Protein AF-A0A087D3S3-F1 (afdb_monomer_lite)

Structure (mmCIF, N/CA/C/O backbone):
data_AF-A0A087D3S3-F1
#
_entry.id   AF-A0A087D3S3-F1
#
loop_
_atom_site.group_PDB
_atom_site.id
_atom_site.type_symbol
_atom_site.label_atom_id
_atom_site.label_alt_id
_atom_site.label_comp_id
_atom_site.label_asym_id
_atom_site.label_entity_id
_atom_site.label_seq_id
_atom_site.pdbx_PDB_ins_code
_atom_site.Cartn_x
_atom_site.Cartn_y
_atom_site.Cartn_z
_atom_site.occupancy
_atom_site.B_iso_or_equiv
_atom_site.auth_seq_id
_atom_site.auth_comp_id
_atom_site.auth_asym_id
_atom_site.auth_atom_id
_atom_site.pdbx_PDB_model_num
ATOM 1 N N . MET A 1 1 ? -23.240 6.081 20.174 1.00 52.47 1 MET A N 1
ATOM 2 C CA . MET A 1 1 ? -22.573 6.039 21.492 1.00 52.47 1 MET A CA 1
ATOM 3 C C . MET A 1 1 ? -21.696 4.799 21.535 1.00 52.47 1 MET A C 1
ATOM 5 O O . MET A 1 1 ? -22.223 3.697 21.646 1.00 52.47 1 MET A O 1
ATOM 9 N N . THR A 1 2 ? -20.389 4.953 21.341 1.00 64.12 2 THR A N 1
ATOM 10 C CA . THR A 1 2 ? -19.433 3.840 21.434 1.00 64.12 2 THR A CA 1
ATOM 11 C C . THR A 1 2 ? -19.012 3.726 22.894 1.00 64.12 2 THR A C 1
ATOM 13 O O . THR A 1 2 ? -18.471 4.682 23.440 1.00 64.12 2 THR A O 1
ATOM 16 N N . VAL A 1 3 ? -19.319 2.610 23.558 1.00 72.75 3 VAL A N 1
ATOM 17 C CA . VAL A 1 3 ? -18.855 2.383 24.937 1.00 72.75 3 VAL A CA 1
ATOM 18 C C . VAL A 1 3 ? -17.361 2.066 24.934 1.00 72.75 3 VAL A C 1
ATOM 20 O O . VAL A 1 3 ? -16.853 1.477 23.977 1.00 72.75 3 VAL A O 1
ATOM 23 N N . SER A 1 4 ? -16.672 2.449 26.005 1.00 79.56 4 SER A N 1
ATOM 24 C CA . SER A 1 4 ? -15.239 2.205 26.193 1.00 79.56 4 SER A CA 1
ATOM 25 C C . SER A 1 4 ? -14.893 0.710 26.069 1.00 79.56 4 SER A C 1
ATOM 27 O O . SER A 1 4 ? -15.641 -0.140 26.548 1.00 79.56 4 SER A O 1
ATOM 29 N N . THR A 1 5 ? -13.765 0.367 25.446 1.00 76.62 5 THR A N 1
ATOM 30 C CA . THR A 1 5 ? -13.273 -1.018 25.286 1.00 76.62 5 THR A CA 1
ATOM 31 C C . THR A 1 5 ? -13.212 -1.837 26.590 1.00 76.62 5 THR A C 1
ATOM 33 O O . THR A 1 5 ? -13.695 -2.971 26.566 1.00 76.62 5 THR A O 1
ATOM 36 N N . PRO A 1 6 ? -12.747 -1.315 27.747 1.00 83.56 6 PRO A N 1
ATOM 37 C CA . PRO A 1 6 ? -12.820 -2.034 29.025 1.00 83.56 6 PRO A CA 1
ATOM 38 C C . PRO A 1 6 ? -14.250 -2.388 29.448 1.00 83.56 6 PRO A C 1
ATOM 40 O O . PRO A 1 6 ? -14.477 -3.452 30.014 1.00 83.56 6 PRO A O 1
ATOM 43 N N . VAL A 1 7 ? -15.238 -1.545 29.131 1.00 86.50 7 VAL A N 1
ATOM 44 C CA . VAL A 1 7 ? -16.654 -1.818 29.431 1.00 86.50 7 VAL A CA 1
ATOM 45 C C . VAL A 1 7 ? -17.175 -2.983 28.583 1.00 86.50 7 VAL A C 1
ATOM 47 O O . VAL A 1 7 ? -17.899 -3.840 29.083 1.00 86.50 7 VAL A O 1
ATOM 50 N N . GLN A 1 8 ? -16.768 -3.054 27.313 1.00 86.81 8 GLN A N 1
ATOM 51 C CA . GLN A 1 8 ? -17.123 -4.159 26.414 1.00 86.81 8 GLN A CA 1
ATOM 52 C C . GLN A 1 8 ? -16.535 -5.487 26.905 1.00 86.81 8 GLN A C 1
ATOM 54 O O . GLN A 1 8 ? -17.226 -6.504 26.914 1.00 86.81 8 GLN A O 1
ATOM 59 N N . GLN A 1 9 ? -15.277 -5.471 27.354 1.00 85.94 9 GLN A N 1
ATOM 60 C CA . GLN A 1 9 ? -14.618 -6.644 27.933 1.00 85.94 9 GLN A CA 1
ATOM 61 C C . GLN A 1 9 ? -15.282 -7.080 29.244 1.00 85.94 9 GLN A C 1
ATOM 63 O O . GLN A 1 9 ? -15.530 -8.268 29.431 1.00 85.94 9 GLN A O 1
ATOM 68 N N . HIS A 1 10 ? -15.645 -6.131 30.112 1.00 88.44 10 HIS A N 1
ATOM 69 C CA . HIS A 1 10 ? -16.341 -6.414 31.369 1.00 88.44 10 HIS A CA 1
ATOM 70 C C . HIS A 1 10 ? -17.687 -7.121 31.124 1.00 88.44 10 HIS A C 1
ATOM 72 O O . HIS A 1 10 ? -17.982 -8.127 31.765 1.00 88.44 10 HIS A O 1
ATOM 78 N N . ILE A 1 11 ? -18.473 -6.655 30.143 1.00 89.56 11 ILE A N 1
ATOM 79 C CA . ILE A 1 11 ? -19.731 -7.305 29.735 1.00 89.56 11 ILE A CA 1
ATOM 80 C C . ILE A 1 11 ? -19.495 -8.769 29.337 1.00 89.56 11 ILE A C 1
ATOM 82 O O . ILE A 1 11 ? -20.245 -9.638 29.774 1.00 89.56 11 ILE A O 1
ATOM 86 N N . ARG A 1 12 ? -18.449 -9.049 28.549 1.00 86.31 12 ARG A N 1
ATOM 87 C CA . ARG A 1 12 ? -18.128 -10.414 28.094 1.00 86.31 12 ARG A CA 1
ATOM 88 C C . ARG A 1 12 ? -17.671 -11.326 29.227 1.00 86.31 12 ARG A C 1
ATOM 90 O O . ARG A 1 12 ? -18.044 -12.492 29.243 1.00 86.31 12 ARG A O 1
ATOM 97 N N . ILE A 1 13 ? -16.902 -10.805 30.184 1.00 89.25 13 ILE A N 1
ATOM 98 C CA . ILE A 1 13 ? -16.480 -11.573 31.363 1.00 89.25 13 ILE A CA 1
ATOM 99 C C . ILE A 1 13 ? -17.704 -12.001 32.183 1.00 89.25 13 ILE A C 1
ATOM 101 O O . ILE A 1 13 ? -17.816 -13.171 32.540 1.00 89.25 13 ILE A O 1
ATOM 105 N N . LEU A 1 14 ? -18.642 -11.084 32.441 1.00 90.25 14 LEU A N 1
ATOM 106 C CA . LEU A 1 14 ? -19.860 -11.394 33.196 1.00 90.25 14 LEU A CA 1
ATOM 107 C C . LEU A 1 14 ? -20.796 -12.351 32.440 1.00 90.25 14 LEU A C 1
ATOM 109 O O . LEU A 1 14 ? -21.429 -13.208 33.058 1.00 90.25 14 LEU A O 1
ATOM 113 N N . ASP A 1 15 ? -20.874 -12.233 31.113 1.00 88.25 15 ASP A N 1
ATOM 114 C CA . ASP A 1 15 ? -21.652 -13.149 30.272 1.00 88.25 15 ASP A CA 1
ATOM 115 C C . ASP A 1 15 ? -21.067 -14.571 30.292 1.00 88.25 15 ASP A C 1
ATOM 117 O O . ASP A 1 15 ? -21.792 -15.535 30.534 1.00 88.25 15 ASP A O 1
ATOM 121 N N . ALA A 1 16 ? -19.739 -14.701 30.182 1.00 86.88 16 ALA A N 1
ATOM 122 C CA . ALA A 1 16 ? -19.036 -15.981 30.305 1.00 86.88 16 ALA A CA 1
ATOM 123 C C . ALA A 1 16 ? -19.182 -16.621 31.701 1.00 86.88 16 ALA A C 1
ATOM 125 O O . ALA A 1 16 ? -19.137 -17.842 31.833 1.00 86.88 16 ALA A O 1
ATOM 126 N N . GLN A 1 17 ? -19.395 -15.811 32.743 1.00 90.38 17 GLN A N 1
ATOM 127 C CA . GLN A 1 17 ? -19.707 -16.270 34.103 1.00 90.38 17 GLN A CA 1
ATOM 128 C C . GLN A 1 17 ? -21.179 -16.699 34.282 1.00 90.38 17 GLN A C 1
ATOM 130 O O . GLN A 1 17 ? -21.570 -17.103 35.377 1.00 90.38 17 GLN A O 1
ATOM 135 N N . GLY A 1 18 ? -22.013 -16.610 33.239 1.00 88.44 18 GLY A N 1
ATOM 136 C CA . GLY A 1 18 ? -23.428 -16.989 33.286 1.00 88.44 18 GLY A CA 1
ATOM 137 C C . GLY A 1 18 ? -24.326 -15.964 33.986 1.00 88.44 18 GLY A C 1
ATOM 138 O O . GLY A 1 18 ? -25.459 -16.276 34.367 1.00 88.44 18 GLY A O 1
ATOM 139 N N . VAL A 1 19 ? -23.851 -14.730 34.181 1.00 91.12 19 VAL A N 1
ATOM 140 C CA . VAL A 1 19 ? -24.645 -13.666 34.800 1.00 91.12 19 VAL A CA 1
ATOM 141 C C . VAL A 1 19 ? -25.742 -13.221 33.833 1.00 91.12 19 VAL A C 1
ATOM 143 O O . VAL A 1 19 ? -25.498 -12.901 32.674 1.00 91.12 19 VAL A O 1
ATOM 146 N N . SER A 1 20 ? -26.988 -13.139 34.310 1.00 92.12 20 SER A N 1
ATOM 147 C CA . SER A 1 20 ? -28.092 -12.698 33.448 1.00 92.12 20 SER A CA 1
ATOM 148 C C . SER A 1 20 ? -27.853 -11.290 32.883 1.00 92.12 20 SER A C 1
ATOM 150 O O . SER A 1 20 ? -27.488 -10.365 33.614 1.00 92.12 20 SER A O 1
ATOM 152 N N . TRP A 1 21 ? -28.195 -11.069 31.613 1.00 89.75 21 TRP A N 1
ATOM 153 C CA . TRP A 1 21 ? -28.003 -9.769 30.951 1.00 89.75 21 TRP A CA 1
ATOM 154 C C . TRP A 1 21 ? -28.685 -8.585 31.653 1.00 89.75 21 TRP A C 1
ATOM 156 O O . TRP A 1 21 ? -28.255 -7.445 31.505 1.00 89.75 21 TRP A O 1
ATOM 166 N N . ARG A 1 22 ? -29.754 -8.823 32.434 1.00 91.31 22 ARG A N 1
ATOM 167 C CA . ARG A 1 22 ? -30.396 -7.767 33.247 1.00 91.31 22 ARG A CA 1
ATOM 168 C C . ARG A 1 22 ? -29.493 -7.291 34.383 1.00 91.31 22 ARG A C 1
ATOM 170 O O . ARG A 1 22 ? -29.522 -6.113 34.718 1.00 91.31 22 ARG A O 1
ATOM 177 N N . ARG A 1 23 ? -28.741 -8.210 34.987 1.00 91.19 23 ARG A N 1
ATOM 178 C CA . ARG A 1 23 ? -27.815 -7.916 36.078 1.00 91.19 23 ARG A CA 1
ATOM 179 C C . ARG A 1 23 ? -26.569 -7.215 35.544 1.00 91.19 23 ARG A C 1
ATOM 181 O O . ARG A 1 23 ? -26.244 -6.156 36.060 1.00 91.19 23 ARG A O 1
ATOM 188 N N . ILE A 1 24 ? -26.017 -7.697 34.427 1.00 90.25 24 ILE A N 1
ATOM 189 C CA . ILE A 1 24 ? -24.908 -7.039 33.712 1.00 90.25 24 ILE A CA 1
ATOM 190 C C . ILE A 1 24 ? -25.261 -5.587 33.360 1.00 90.25 24 ILE A C 1
ATOM 192 O O . ILE A 1 24 ? -24.485 -4.676 33.616 1.00 90.25 24 ILE A O 1
ATOM 196 N N . ALA A 1 25 ? -26.465 -5.347 32.830 1.00 91.44 25 ALA A N 1
ATOM 197 C CA . ALA A 1 25 ? -26.930 -4.002 32.486 1.00 91.44 25 ALA A CA 1
ATOM 198 C C . ALA A 1 25 ? -26.965 -3.045 33.695 1.00 91.44 25 ALA A C 1
ATOM 200 O O . ALA A 1 25 ? -26.595 -1.881 33.564 1.00 91.44 25 ALA A O 1
ATOM 201 N N . LYS A 1 26 ? -27.391 -3.532 34.869 1.00 91.25 26 LYS A N 1
ATOM 202 C CA . LYS A 1 26 ? -27.424 -2.738 36.109 1.00 91.25 26 LYS A CA 1
ATOM 203 C C . LYS A 1 26 ? -26.030 -2.470 36.668 1.00 91.25 26 LYS A C 1
ATOM 205 O O . LYS A 1 26 ? -25.781 -1.370 37.138 1.00 91.25 26 LYS A O 1
ATOM 210 N N . GLU A 1 27 ? -25.156 -3.467 36.617 1.00 88.94 27 GLU A N 1
ATOM 211 C CA . GLU A 1 27 ? -23.798 -3.406 37.164 1.00 88.94 27 GLU A CA 1
ATOM 212 C C . GLU A 1 27 ? -22.886 -2.505 36.329 1.00 88.94 27 GLU A C 1
ATOM 214 O O . GLU A 1 27 ? -22.176 -1.659 36.861 1.00 88.94 27 GLU A O 1
ATOM 219 N N . VAL A 1 28 ? -22.976 -2.629 35.005 1.00 88.25 28 VAL A N 1
ATOM 220 C CA . VAL A 1 28 ? -22.173 -1.858 34.050 1.00 88.25 28 VAL A CA 1
ATOM 221 C C . VAL A 1 28 ? -22.823 -0.503 33.711 1.00 88.25 28 VAL A C 1
ATOM 223 O O . VAL A 1 28 ? -22.181 0.374 33.137 1.00 88.25 28 VAL A O 1
ATOM 226 N N . GLY A 1 29 ? -24.100 -0.303 34.058 1.00 89.25 29 GLY A N 1
ATOM 227 C CA . GLY A 1 29 ? -24.832 0.942 33.798 1.00 89.25 29 GLY A CA 1
ATOM 228 C C . GLY A 1 29 ? -25.173 1.169 32.320 1.00 89.25 29 GLY A C 1
ATOM 229 O O . GLY A 1 29 ? -25.272 2.308 31.868 1.00 89.25 29 GLY A O 1
ATOM 230 N N . VAL A 1 30 ? -25.340 0.096 31.541 1.00 88.69 30 VAL A N 1
ATOM 231 C CA . VAL A 1 30 ? -25.633 0.152 30.097 1.00 88.69 30 VAL A CA 1
ATOM 232 C C . VAL A 1 30 ? -26.988 -0.465 29.770 1.00 88.69 30 VAL A C 1
ATOM 234 O O . VAL A 1 30 ? -27.527 -1.282 30.513 1.00 88.69 30 VAL A O 1
ATOM 237 N N . SER A 1 31 ? -27.553 -0.108 28.615 1.00 88.75 31 SER A N 1
ATOM 238 C CA . SER A 1 31 ? -28.820 -0.697 28.178 1.00 88.75 31 SER A CA 1
ATOM 239 C C . SER A 1 31 ? -28.683 -2.202 27.909 1.00 88.75 31 SER A C 1
ATOM 241 O O . SER A 1 31 ? -27.638 -2.683 27.462 1.00 88.75 31 SER A O 1
ATOM 243 N N . ARG A 1 32 ? -29.773 -2.958 28.091 1.00 86.94 32 ARG A N 1
ATOM 244 C CA . ARG A 1 32 ? -29.811 -4.397 27.771 1.00 86.94 32 ARG A CA 1
ATOM 245 C C . ARG A 1 32 ? -29.460 -4.681 26.302 1.00 86.94 32 ARG A C 1
ATOM 247 O O . ARG A 1 32 ? -28.861 -5.713 26.017 1.00 86.94 32 ARG A O 1
ATOM 254 N N . GLN A 1 33 ? -29.810 -3.780 25.381 1.00 88.06 33 GLN A N 1
ATOM 255 C CA . GLN A 1 33 ? -29.444 -3.909 23.964 1.00 88.06 33 GLN A CA 1
ATOM 256 C C . GLN A 1 33 ? -27.930 -3.791 23.762 1.00 88.06 33 GLN A C 1
ATOM 258 O O . GLN A 1 33 ? -27.357 -4.529 22.967 1.00 88.06 33 GLN A O 1
ATOM 263 N N . THR A 1 34 ? -27.279 -2.911 24.524 1.00 87.31 34 THR A N 1
ATOM 264 C CA . THR A 1 34 ? -25.823 -2.750 24.533 1.00 87.31 34 THR A CA 1
ATOM 265 C C . THR A 1 34 ? -25.138 -4.016 25.049 1.00 87.31 34 THR A C 1
ATOM 267 O O . THR A 1 34 ? -24.209 -4.496 24.412 1.00 87.31 34 THR A O 1
ATOM 270 N N . VAL A 1 35 ? -25.633 -4.596 26.151 1.00 88.19 35 VAL A N 1
ATOM 271 C CA . VAL A 1 35 ? -25.126 -5.874 26.689 1.00 88.19 35 VAL A CA 1
ATOM 272 C C . VAL A 1 35 ? -25.211 -6.979 25.641 1.00 88.19 35 VAL A C 1
ATOM 274 O O . VAL A 1 35 ? -24.201 -7.605 25.350 1.00 88.19 35 VAL A O 1
ATOM 277 N N . ARG A 1 36 ? -26.384 -7.160 25.019 1.00 88.38 36 ARG A N 1
ATOM 278 C CA . ARG A 1 36 ? -26.587 -8.169 23.971 1.00 88.38 36 ARG A CA 1
ATOM 279 C C . ARG A 1 36 ? -25.615 -7.984 22.805 1.00 88.38 36 ARG A C 1
ATOM 281 O O . ARG A 1 36 ? -24.957 -8.934 22.406 1.00 88.38 36 ARG A O 1
ATOM 288 N N . LYS A 1 37 ? -25.491 -6.749 22.309 1.00 85.31 37 LYS A N 1
ATOM 289 C CA . LYS A 1 37 ? -24.578 -6.408 21.215 1.00 85.31 37 LYS A CA 1
ATOM 290 C C . LYS A 1 37 ? -23.146 -6.852 21.524 1.00 85.31 37 LYS A C 1
ATOM 292 O O . LYS A 1 37 ? -22.524 -7.475 20.677 1.00 85.31 37 LYS A O 1
ATOM 297 N N . TYR A 1 38 ? -22.625 -6.524 22.708 1.00 85.69 38 TYR A N 1
ATOM 298 C CA . TYR A 1 38 ? -21.232 -6.820 23.062 1.00 85.69 38 TYR A CA 1
ATOM 299 C C . TYR A 1 38 ? -20.988 -8.252 23.547 1.00 85.69 38 TYR A C 1
ATOM 301 O O . TYR A 1 38 ? -19.862 -8.722 23.428 1.00 85.69 38 TYR A O 1
ATOM 309 N N . ALA A 1 39 ? -22.010 -8.941 24.057 1.00 84.69 39 ALA A N 1
ATOM 310 C CA . ALA A 1 39 ? -21.939 -10.367 24.375 1.00 84.69 39 ALA A CA 1
ATOM 311 C C . ALA A 1 39 ? -21.829 -11.225 23.100 1.00 84.69 39 ALA A C 1
ATOM 313 O O . ALA A 1 39 ? -21.023 -12.146 23.046 1.00 84.69 39 ALA A O 1
ATOM 314 N N . GLU A 1 40 ? -22.579 -10.873 22.049 1.00 82.69 40 GLU A N 1
ATOM 315 C CA . GLU A 1 40 ? -22.564 -11.569 20.749 1.00 82.69 40 GLU A CA 1
ATOM 316 C C . GLU A 1 40 ? -21.348 -11.189 19.867 1.00 82.69 40 GLU A C 1
ATOM 318 O O . GLU A 1 40 ? -21.070 -11.849 18.869 1.00 82.69 40 GLU A O 1
ATOM 323 N N . LEU A 1 41 ? -20.610 -10.125 20.206 1.00 78.06 41 LEU A N 1
ATOM 324 C CA . LEU A 1 41 ? -19.442 -9.653 19.451 1.00 78.06 41 LEU A CA 1
ATOM 325 C C . LEU A 1 41 ? -18.192 -10.484 19.801 1.00 78.06 41 LEU A C 1
ATOM 327 O O . LEU A 1 41 ? -17.612 -10.336 20.877 1.00 78.06 41 LEU A O 1
ATOM 331 N N . GLU A 1 42 ? -17.749 -11.326 18.863 1.00 62.84 42 GLU A N 1
ATOM 332 C CA . GLU A 1 42 ? -16.585 -12.217 19.018 1.00 62.84 42 GLU A CA 1
ATOM 333 C C . GLU A 1 42 ? -15.260 -11.464 19.205 1.00 62.84 42 GLU A C 1
ATOM 335 O O . GLU A 1 42 ? -14.426 -11.901 20.000 1.00 62.84 42 GLU A O 1
ATOM 340 N N . ASP A 1 43 ? -15.110 -10.285 18.593 1.00 64.88 43 ASP A N 1
ATOM 341 C CA . ASP A 1 43 ? -13.900 -9.462 18.665 1.00 64.88 43 ASP A CA 1
ATOM 342 C C . ASP A 1 43 ? -14.212 -7.998 19.012 1.00 64.88 43 ASP A C 1
ATOM 344 O O . ASP A 1 43 ? -14.749 -7.235 18.209 1.00 64.88 43 ASP A O 1
ATOM 348 N N . CYS A 1 44 ? -13.823 -7.590 20.226 1.00 62.53 44 CYS A N 1
ATOM 349 C CA . CYS A 1 44 ? -13.865 -6.193 20.689 1.00 62.53 44 CYS A CA 1
ATOM 350 C C . CYS A 1 44 ? -12.510 -5.482 20.518 1.00 62.53 44 CYS A C 1
ATOM 352 O O . CYS A 1 44 ? -12.320 -4.376 21.030 1.00 62.53 44 CYS A O 1
ATOM 354 N N . SER A 1 45 ? -11.544 -6.130 19.856 1.00 66.50 45 SER A N 1
ATOM 355 C CA . SER A 1 45 ? -10.233 -5.538 19.611 1.00 66.50 45 SER A CA 1
ATOM 356 C C . SER A 1 45 ? -10.377 -4.374 18.625 1.00 66.50 45 SER A C 1
ATOM 358 O O . SER A 1 45 ? -10.948 -4.561 17.544 1.00 66.50 45 SER A O 1
ATOM 360 N N . PRO A 1 46 ? -9.898 -3.162 18.957 1.00 65.62 46 PRO A N 1
ATOM 361 C CA . PRO A 1 46 ? -9.854 -2.084 17.985 1.00 65.62 46 PRO A CA 1
ATOM 362 C C . PRO A 1 46 ? -8.937 -2.517 16.840 1.00 65.62 46 PRO A C 1
ATOM 364 O O . PRO A 1 46 ? -7.746 -2.756 17.041 1.00 65.62 46 PRO A O 1
ATOM 367 N N . LYS A 1 47 ? -9.497 -2.642 15.630 1.00 66.00 47 LYS A N 1
ATOM 368 C CA . LYS A 1 47 ? -8.689 -2.912 14.438 1.00 66.00 47 LYS A CA 1
ATOM 369 C C . LYS A 1 47 ? -7.633 -1.806 14.319 1.00 66.00 47 LYS A C 1
ATOM 371 O O . LYS A 1 47 ? -7.994 -0.634 14.473 1.00 66.00 47 LYS A O 1
ATOM 376 N N . PRO A 1 48 ? -6.358 -2.148 14.058 1.00 68.75 48 PRO A N 1
ATOM 377 C CA . PRO A 1 48 ? -5.347 -1.145 13.771 1.00 68.75 48 PRO A CA 1
ATOM 378 C C . PRO A 1 48 ? -5.852 -0.222 12.658 1.00 68.75 48 PRO A C 1
ATOM 380 O O . PRO A 1 48 ? -6.511 -0.714 11.735 1.00 68.75 48 PRO A O 1
ATOM 383 N N . PRO A 1 49 ? -5.578 1.091 12.720 1.00 66.44 49 PRO A N 1
ATOM 384 C CA . PRO A 1 49 ? -5.902 1.966 11.609 1.00 66.44 49 PRO A CA 1
ATOM 385 C C . PRO A 1 49 ? -5.223 1.414 10.355 1.00 66.44 49 PRO A C 1
ATOM 387 O O . PRO A 1 49 ? -4.008 1.200 10.332 1.00 66.44 49 PRO A O 1
ATOM 390 N N . GLU A 1 50 ? -6.012 1.148 9.318 1.00 65.94 50 GLU A N 1
ATOM 391 C CA . GLU A 1 50 ? -5.467 0.766 8.025 1.00 65.94 50 GLU A CA 1
ATOM 392 C C . GLU A 1 50 ? -4.666 1.956 7.497 1.00 65.94 50 GLU A C 1
ATOM 394 O O . GLU A 1 50 ? -5.218 2.969 7.063 1.00 65.94 50 GLU A O 1
ATOM 399 N N . HIS A 1 51 ? -3.338 1.865 7.569 1.00 60.75 51 HIS A N 1
ATOM 400 C CA . HIS A 1 51 ? -2.474 2.825 6.906 1.00 60.75 51 HIS A CA 1
ATOM 401 C C . HIS A 1 51 ? -2.688 2.669 5.402 1.00 60.75 51 HIS A C 1
ATOM 403 O O . HIS A 1 51 ? -2.157 1.745 4.778 1.00 60.75 51 HIS A O 1
ATOM 409 N N . ALA A 1 52 ? -3.476 3.569 4.813 1.00 61.78 52 ALA A N 1
ATOM 410 C CA . ALA A 1 52 ? -3.578 3.679 3.370 1.00 61.78 52 ALA A CA 1
ATOM 411 C C . ALA A 1 52 ? -2.156 3.841 2.818 1.00 61.78 52 ALA A C 1
ATOM 413 O O . ALA A 1 52 ? -1.458 4.805 3.142 1.00 61.78 52 ALA A O 1
ATOM 414 N N . LYS A 1 53 ? -1.694 2.863 2.030 1.00 63.69 53 LYS A N 1
ATOM 415 C CA . LYS A 1 53 ? -0.378 2.928 1.389 1.00 63.69 53 LYS A CA 1
ATOM 416 C C . LYS A 1 53 ? -0.363 4.189 0.529 1.00 63.69 53 LYS A C 1
ATOM 418 O O . LYS A 1 53 ? -1.132 4.28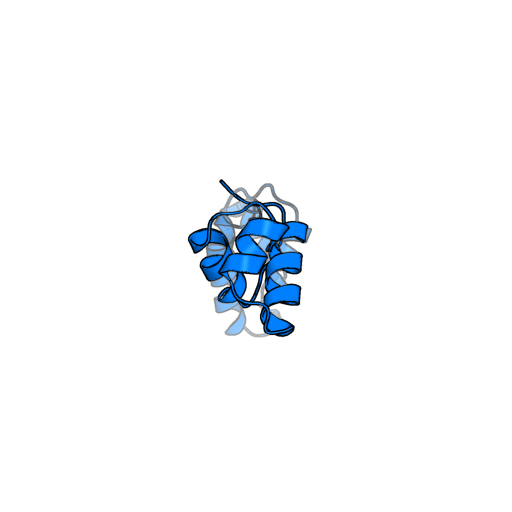6 -0.426 1.00 63.69 53 LYS A O 1
ATOM 423 N N . ALA A 1 54 ? 0.459 5.168 0.901 1.00 66.25 54 ALA A N 1
ATOM 424 C CA . ALA A 1 54 ? 0.567 6.412 0.154 1.00 66.25 54 ALA A CA 1
ATOM 425 C C . ALA A 1 54 ? 0.927 6.099 -1.304 1.00 66.25 54 ALA A C 1
ATOM 427 O O . ALA A 1 54 ? 1.811 5.274 -1.565 1.00 66.25 54 ALA A O 1
ATOM 428 N N . LYS A 1 55 ? 0.235 6.754 -2.243 1.00 69.69 55 LYS A N 1
ATOM 429 C CA . LYS A 1 55 ? 0.536 6.612 -3.667 1.00 69.69 55 LYS A CA 1
ATOM 430 C C . LYS A 1 55 ? 1.977 7.051 -3.904 1.00 69.69 55 LYS A C 1
ATOM 432 O O . LYS A 1 55 ? 2.356 8.176 -3.579 1.00 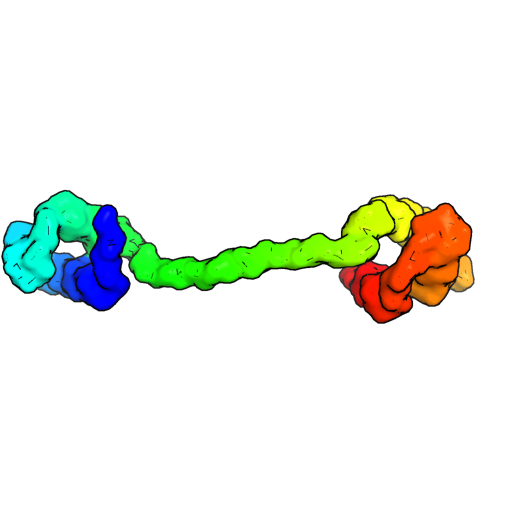69.69 55 LYS A O 1
ATOM 437 N N . SER A 1 56 ? 2.796 6.144 -4.415 1.00 77.31 56 SER A N 1
ATOM 438 C CA . SER A 1 56 ? 4.195 6.419 -4.718 1.00 77.31 56 SER A CA 1
ATOM 439 C C . SER A 1 56 ? 4.297 7.179 -6.038 1.00 77.31 56 SER A C 1
ATOM 441 O O . SER A 1 56 ? 3.504 6.958 -6.948 1.00 77.31 56 SER A O 1
ATOM 443 N N . LYS A 1 57 ? 5.330 8.017 -6.198 1.00 79.69 57 LYS A N 1
ATOM 444 C CA . LYS A 1 57 ? 5.614 8.720 -7.469 1.00 79.69 57 LYS A CA 1
ATOM 445 C C . LYS A 1 57 ? 5.786 7.775 -8.670 1.00 79.69 57 LYS A C 1
ATOM 447 O O . LYS A 1 57 ? 5.665 8.202 -9.809 1.00 79.69 57 LYS A O 1
ATOM 452 N N . LEU A 1 58 ? 6.083 6.501 -8.407 1.00 84.12 58 LEU A N 1
ATOM 453 C CA . LEU A 1 58 ? 6.236 5.450 -9.411 1.00 84.12 58 LEU A CA 1
ATOM 454 C C . LEU A 1 58 ? 4.892 4.853 -9.855 1.00 84.12 58 LEU A C 1
ATOM 456 O O . LEU A 1 58 ? 4.828 4.280 -10.933 1.00 84.12 58 LEU A O 1
ATOM 460 N N . ASP A 1 59 ? 3.810 5.013 -9.087 1.00 84.31 59 ASP A N 1
ATOM 461 C CA . ASP A 1 59 ? 2.516 4.376 -9.375 1.00 84.31 59 ASP A CA 1
ATOM 462 C C . ASP A 1 59 ? 1.975 4.645 -10.792 1.00 84.31 59 ASP A C 1
ATOM 464 O O . ASP A 1 59 ? 1.522 3.686 -11.417 1.00 84.31 59 ASP A O 1
ATOM 468 N N . PRO A 1 60 ? 2.071 5.868 -11.354 1.00 87.38 60 PRO A N 1
ATOM 469 C CA . PRO A 1 60 ? 1.649 6.126 -12.734 1.00 87.38 60 PRO A CA 1
ATOM 470 C C . PRO A 1 60 ? 2.494 5.394 -13.788 1.00 87.38 60 PRO A C 1
ATOM 472 O O . PRO A 1 60 ? 2.017 5.123 -14.886 1.00 87.38 60 PRO A O 1
ATOM 475 N N . PHE A 1 61 ? 3.744 5.064 -13.456 1.00 88.12 61 PHE A N 1
ATOM 476 C CA . PHE A 1 61 ? 4.723 4.482 -14.374 1.00 88.12 61 PHE A CA 1
ATOM 477 C C . PHE A 1 61 ? 4.849 2.958 -14.244 1.00 88.12 61 PHE A C 1
ATOM 479 O O . PHE A 1 61 ? 5.402 2.322 -15.138 1.00 88.12 61 PHE A O 1
ATOM 486 N N . LYS A 1 62 ? 4.289 2.350 -13.188 1.00 89.50 62 LYS A N 1
ATOM 487 C CA . LYS A 1 62 ? 4.188 0.887 -13.020 1.00 89.50 62 LYS A CA 1
ATOM 488 C C . LYS A 1 62 ? 3.733 0.143 -14.282 1.00 89.50 62 LYS A C 1
ATOM 490 O O . LYS A 1 62 ? 4.483 -0.721 -14.726 1.00 89.50 62 LYS A O 1
ATOM 495 N N . PRO A 1 63 ? 2.611 0.508 -14.940 1.00 91.31 63 PRO A N 1
ATOM 496 C CA . PRO A 1 63 ? 2.153 -0.225 -16.122 1.00 91.31 63 PRO A CA 1
ATOM 497 C C . PRO A 1 63 ? 3.121 -0.137 -17.310 1.00 91.31 63 PRO A C 1
ATOM 499 O O . PRO A 1 63 ? 3.108 -1.004 -18.180 1.00 91.31 63 PRO A O 1
ATOM 502 N N . VAL A 1 64 ? 3.949 0.908 -17.381 1.00 91.81 64 VAL A N 1
ATOM 503 C CA . VAL A 1 64 ? 4.994 1.032 -18.406 1.00 91.81 64 VAL A CA 1
ATOM 504 C C . VAL A 1 64 ? 6.147 0.083 -18.093 1.00 91.81 64 VAL A C 1
ATOM 506 O O . VAL A 1 64 ? 6.579 -0.666 -18.968 1.00 91.81 64 VAL A O 1
ATOM 509 N N . ILE A 1 65 ? 6.605 0.080 -16.838 1.00 90.62 65 ILE A N 1
ATOM 510 C CA . ILE A 1 65 ? 7.674 -0.808 -16.376 1.00 90.62 65 ILE A CA 1
ATOM 511 C C . ILE A 1 65 ? 7.268 -2.269 -16.577 1.00 90.62 65 ILE A C 1
ATOM 513 O O . ILE A 1 65 ? 8.053 -3.044 -17.114 1.00 90.62 65 ILE A O 1
ATOM 517 N N . ASP A 1 66 ? 6.033 -2.629 -16.225 1.00 92.19 66 ASP A N 1
ATOM 518 C CA . ASP A 1 66 ? 5.522 -3.994 -16.360 1.00 92.19 66 ASP A CA 1
ATOM 519 C C . ASP A 1 66 ? 5.564 -4.468 -17.815 1.00 92.19 66 ASP A C 1
ATOM 521 O O . ASP A 1 66 ? 6.032 -5.569 -18.087 1.00 92.19 66 ASP A O 1
ATOM 525 N N . LYS A 1 67 ? 5.179 -3.617 -18.777 1.00 92.19 67 LYS A N 1
ATOM 526 C CA . LYS A 1 67 ? 5.270 -3.942 -20.212 1.00 92.19 67 LYS A CA 1
ATOM 527 C C . LYS A 1 67 ? 6.706 -4.218 -20.659 1.00 92.19 67 LYS A C 1
ATOM 529 O O . LYS A 1 67 ? 6.942 -5.133 -21.454 1.00 92.19 67 LYS A O 1
ATOM 534 N N . TRP A 1 68 ? 7.668 -3.434 -20.174 1.00 91.62 68 TRP A N 1
ATOM 535 C CA . TRP A 1 68 ? 9.080 -3.654 -20.489 1.00 91.62 68 TRP A CA 1
ATOM 536 C C . TRP A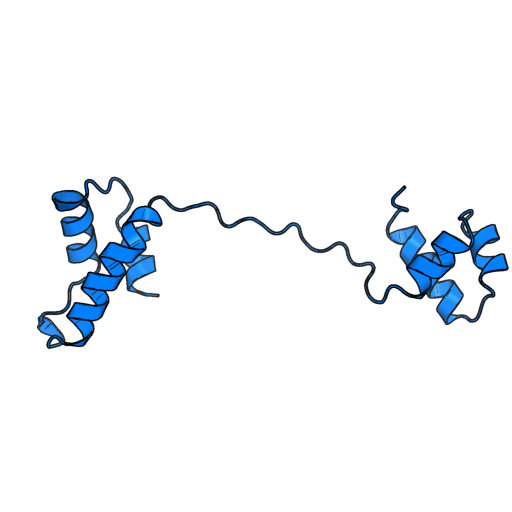 1 68 ? 9.602 -4.945 -19.855 1.00 91.62 68 TRP A C 1
ATOM 538 O O . TRP A 1 68 ? 10.251 -5.730 -20.541 1.00 91.62 68 TRP A O 1
ATOM 548 N N . LEU A 1 69 ? 9.252 -5.216 -18.595 1.00 90.12 69 LEU A N 1
ATOM 549 C CA . LEU A 1 69 ? 9.646 -6.445 -17.905 1.00 90.12 69 LEU A CA 1
ATOM 550 C C . LEU A 1 69 ? 8.999 -7.696 -18.517 1.00 90.12 69 LEU A C 1
ATOM 552 O O . LEU A 1 69 ? 9.651 -8.733 -18.615 1.00 90.12 69 LEU A O 1
ATOM 556 N N . GLU A 1 70 ? 7.747 -7.613 -18.971 1.00 91.62 70 GLU A N 1
ATOM 557 C CA . GLU A 1 70 ? 7.070 -8.697 -19.691 1.00 91.62 70 GLU A CA 1
ATOM 558 C C . GLU A 1 70 ? 7.804 -9.019 -21.000 1.00 91.62 70 GLU A C 1
ATOM 560 O O . GLU A 1 70 ? 8.080 -10.179 -21.302 1.00 91.62 70 GLU A O 1
ATOM 565 N N . SER A 1 71 ? 8.207 -7.979 -21.736 1.00 89.44 71 SER A N 1
ATOM 566 C CA . SER A 1 71 ? 8.999 -8.122 -22.963 1.00 89.44 71 SER A CA 1
ATOM 567 C C . SER A 1 71 ? 10.372 -8.745 -22.676 1.00 89.44 71 SER A C 1
ATOM 569 O O . SER A 1 71 ? 10.834 -9.617 -23.413 1.00 89.44 71 SER A O 1
ATOM 571 N N . ASP A 1 72 ? 11.001 -8.369 -21.561 1.00 89.06 72 ASP A N 1
ATOM 572 C CA . ASP A 1 72 ? 12.294 -8.909 -21.131 1.00 89.06 72 ASP A CA 1
ATOM 573 C C . ASP A 1 72 ? 12.249 -10.393 -20.777 1.00 89.06 72 ASP A C 1
ATOM 575 O O . ASP A 1 72 ? 13.249 -11.102 -20.931 1.00 89.06 72 ASP A O 1
ATOM 579 N N . ARG A 1 73 ? 11.103 -10.905 -20.315 1.00 87.44 73 ARG A N 1
ATOM 580 C CA . ARG A 1 73 ? 10.957 -12.338 -20.014 1.00 87.44 73 ARG A CA 1
ATOM 581 C C . ARG A 1 73 ? 11.202 -13.198 -21.249 1.00 87.44 73 ARG A C 1
ATOM 583 O O . ARG A 1 73 ? 11.822 -14.255 -21.121 1.00 87.44 73 ARG A O 1
ATOM 590 N N . LEU A 1 74 ? 10.782 -12.712 -22.417 1.00 89.12 74 LEU A N 1
ATOM 591 C CA . LEU A 1 74 ? 10.940 -13.380 -23.709 1.00 89.12 74 LEU A CA 1
ATOM 592 C C . LEU A 1 74 ? 12.357 -13.239 -24.284 1.00 89.12 74 LEU A C 1
ATOM 594 O O . LEU A 1 74 ? 12.738 -13.995 -25.176 1.00 89.12 74 LEU A O 1
ATOM 598 N N . MET A 1 75 ? 13.157 -12.301 -23.770 1.00 88.25 75 MET A N 1
ATOM 599 C CA . MET A 1 75 ? 14.512 -12.057 -24.253 1.00 88.25 75 MET A CA 1
ATOM 600 C C . MET A 1 75 ? 15.569 -12.925 -23.544 1.00 88.25 75 MET A C 1
ATOM 602 O O . MET A 1 75 ? 15.430 -13.273 -22.358 1.00 88.25 75 MET A O 1
ATOM 606 N N . PRO A 1 76 ? 16.689 -13.232 -24.232 1.00 91.56 76 PRO A N 1
ATOM 607 C CA . PRO A 1 76 ? 17.865 -13.834 -23.614 1.00 91.56 76 PRO A CA 1
ATOM 608 C C . PRO A 1 76 ? 18.336 -13.028 -22.400 1.00 91.56 76 PRO A C 1
ATOM 610 O O . PRO A 1 76 ? 18.319 -11.800 -22.415 1.00 91.56 76 PRO A O 1
ATOM 613 N N . ARG A 1 77 ? 18.843 -13.704 -21.358 1.00 85.19 77 ARG A N 1
ATOM 614 C CA . ARG A 1 77 ? 19.211 -13.071 -20.070 1.00 85.19 77 ARG A CA 1
ATOM 615 C C . ARG A 1 77 ? 20.124 -11.843 -20.210 1.00 85.19 77 ARG A C 1
ATOM 617 O O . ARG A 1 77 ? 20.003 -10.925 -19.413 1.00 85.19 77 ARG A O 1
ATOM 624 N N . LYS A 1 78 ? 21.007 -11.816 -21.217 1.00 87.62 78 LYS A N 1
ATOM 625 C CA . LYS A 1 78 ? 21.931 -10.696 -21.488 1.00 87.62 78 LYS A CA 1
ATOM 626 C C . LYS A 1 78 ? 21.262 -9.456 -22.106 1.00 87.62 78 LYS A C 1
ATOM 628 O O . LYS A 1 78 ? 21.869 -8.395 -22.091 1.00 87.62 78 LYS A O 1
ATOM 633 N N . GLN A 1 79 ? 20.059 -9.595 -22.664 1.00 85.62 79 GLN A N 1
ATOM 634 C CA . GLN A 1 79 ? 19.310 -8.523 -23.333 1.00 85.62 79 GLN A CA 1
ATOM 635 C C . GLN A 1 79 ? 18.192 -7.931 -22.464 1.00 85.62 79 GLN A C 1
ATOM 637 O O . GLN A 1 79 ? 17.593 -6.932 -22.848 1.00 85.62 79 GLN A O 1
ATOM 642 N N . ARG A 1 80 ? 17.928 -8.518 -21.290 1.00 90.00 80 ARG A N 1
ATOM 643 C CA . ARG A 1 80 ? 16.925 -8.013 -20.344 1.00 90.00 80 ARG A CA 1
ATOM 644 C C . ARG A 1 80 ? 17.342 -6.650 -19.806 1.00 90.00 80 ARG A C 1
ATOM 646 O O . ARG A 1 80 ? 18.523 -6.437 -19.510 1.00 90.00 80 ARG A O 1
ATOM 653 N N . HIS A 1 81 ? 16.391 -5.737 -19.646 1.00 86.81 81 HIS A N 1
ATOM 654 C CA . HIS A 1 81 ? 16.670 -4.442 -19.054 1.00 86.81 81 HIS A CA 1
ATOM 655 C C . HIS A 1 81 ? 17.099 -4.626 -17.596 1.00 86.81 81 HIS A C 1
ATOM 657 O O . HIS A 1 81 ? 16.498 -5.355 -16.808 1.00 86.81 81 HIS A O 1
ATOM 663 N N . THR A 1 82 ? 18.168 -3.933 -17.217 1.00 91.06 82 THR A N 1
ATOM 664 C CA . THR A 1 82 ? 18.515 -3.750 -15.810 1.00 91.06 82 THR A CA 1
ATOM 665 C C . THR A 1 82 ? 17.624 -2.666 -15.210 1.00 91.06 82 THR A C 1
ATOM 667 O O . THR A 1 82 ? 17.151 -1.777 -15.923 1.00 91.06 82 THR A O 1
ATOM 670 N N . ALA A 1 83 ? 17.451 -2.670 -13.886 1.00 90.56 83 ALA A N 1
ATOM 671 C CA . ALA A 1 83 ? 16.718 -1.610 -13.186 1.00 90.56 83 ALA A CA 1
ATOM 672 C C . ALA A 1 83 ? 17.239 -0.201 -13.535 1.00 90.56 83 ALA A C 1
ATOM 674 O O . ALA A 1 83 ? 16.466 0.748 -13.637 1.00 90.56 83 ALA A O 1
ATOM 675 N N . MET A 1 84 ? 18.548 -0.072 -13.774 1.00 92.25 84 MET A N 1
ATOM 676 C CA . MET A 1 84 ? 19.174 1.185 -14.186 1.00 92.25 84 MET A CA 1
ATOM 677 C C . MET A 1 84 ? 18.711 1.612 -15.582 1.00 92.25 84 MET A C 1
ATOM 679 O O . MET A 1 84 ? 18.357 2.770 -15.784 1.00 92.25 84 MET A O 1
ATOM 683 N N . ARG A 1 85 ? 18.629 0.672 -16.533 1.00 92.25 85 ARG A N 1
ATOM 684 C CA . ARG A 1 85 ? 18.138 0.947 -17.890 1.00 92.25 85 ARG A CA 1
ATOM 685 C C . ARG A 1 85 ? 16.652 1.315 -17.895 1.00 92.25 85 ARG A C 1
ATOM 687 O O . ARG A 1 85 ? 16.271 2.227 -18.619 1.00 92.25 85 ARG A O 1
ATOM 694 N N . VAL A 1 86 ? 15.839 0.665 -17.060 1.00 92.12 86 VAL A N 1
ATOM 695 C CA . VAL A 1 86 ? 14.428 1.035 -16.848 1.00 92.12 86 VAL A CA 1
ATOM 696 C C . VAL A 1 86 ? 14.317 2.458 -16.296 1.00 92.12 86 VAL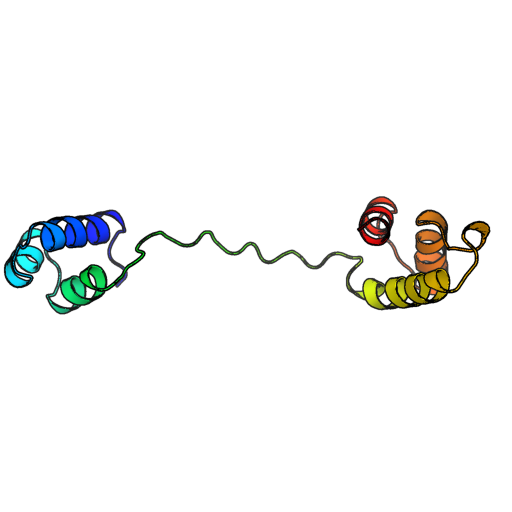 A C 1
ATOM 698 O O . VAL A 1 86 ? 13.532 3.248 -16.809 1.00 92.12 86 VAL A O 1
ATOM 701 N N . TRP A 1 87 ? 15.126 2.820 -15.295 1.00 92.69 87 TRP A N 1
ATOM 702 C CA . TRP A 1 87 ? 15.113 4.168 -14.716 1.00 92.69 87 TRP A CA 1
ATOM 703 C C . TRP A 1 87 ? 15.513 5.255 -15.723 1.00 92.69 87 TRP A C 1
ATOM 705 O O . TRP A 1 87 ? 14.830 6.273 -15.807 1.00 92.69 87 TRP A O 1
ATOM 715 N N . HIS A 1 88 ? 16.559 5.027 -16.525 1.00 93.25 88 HIS A N 1
ATOM 716 C CA . HIS A 1 88 ? 16.947 5.956 -17.591 1.00 93.25 88 HIS A CA 1
ATOM 717 C C . HIS A 1 88 ? 15.828 6.141 -18.617 1.00 93.25 88 HIS A C 1
ATOM 719 O O . HIS A 1 88 ? 15.418 7.268 -18.863 1.00 93.25 88 HIS A O 1
ATOM 725 N N . ARG A 1 89 ? 15.246 5.049 -19.130 1.00 93.12 89 ARG A N 1
ATOM 726 C CA . ARG A 1 89 ? 14.131 5.139 -20.086 1.00 93.12 89 ARG A CA 1
ATOM 727 C C . AR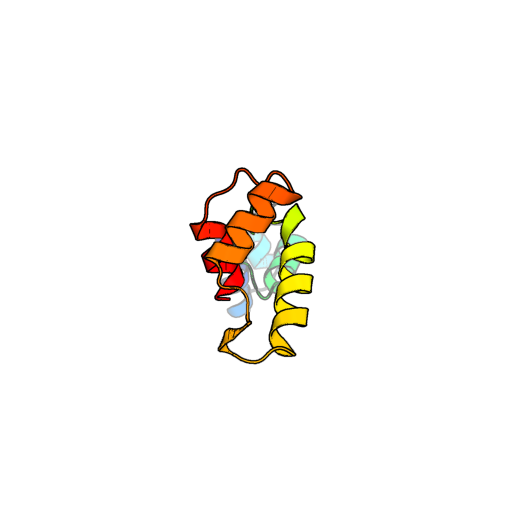G A 1 89 ? 12.906 5.833 -19.496 1.00 93.12 89 ARG A C 1
ATOM 729 O O . ARG A 1 89 ? 12.276 6.625 -20.180 1.00 93.12 89 ARG A O 1
ATOM 736 N N . LEU A 1 90 ? 12.583 5.600 -18.222 1.00 92.25 90 LEU A N 1
ATOM 737 C CA . LEU A 1 90 ? 11.511 6.333 -17.538 1.00 92.25 90 LEU A CA 1
ATOM 738 C C . LEU A 1 90 ? 11.792 7.834 -17.456 1.00 92.25 90 LEU A C 1
ATOM 740 O O . LEU A 1 90 ? 10.876 8.640 -17.598 1.00 92.25 90 LEU A O 1
ATOM 744 N N . ARG A 1 91 ? 13.041 8.221 -17.202 1.00 92.31 91 ARG A N 1
ATOM 745 C CA . ARG A 1 91 ? 13.429 9.628 -17.135 1.00 92.31 91 ARG A CA 1
ATOM 746 C C . ARG A 1 91 ? 13.388 10.282 -18.517 1.00 92.31 91 ARG A C 1
ATOM 748 O O . ARG A 1 91 ? 12.832 11.367 -18.641 1.00 92.31 91 ARG A O 1
ATOM 755 N N . ASP A 1 92 ? 13.927 9.606 -19.524 1.00 91.12 92 ASP A N 1
ATOM 756 C CA . ASP A 1 92 ? 14.122 10.157 -20.865 1.00 91.12 92 ASP A CA 1
ATOM 757 C C . ASP A 1 92 ? 12.827 10.139 -21.700 1.00 91.12 92 ASP A C 1
ATOM 759 O O . ASP A 1 92 ? 12.522 11.114 -22.378 1.00 91.12 92 ASP A O 1
ATOM 763 N N . GLU A 1 93 ? 12.036 9.060 -21.632 1.00 91.38 93 GLU A N 1
ATOM 764 C CA . GLU A 1 93 ? 10.801 8.894 -22.421 1.00 91.38 93 GLU A CA 1
ATOM 765 C C . GLU A 1 93 ? 9.554 9.412 -21.684 1.00 91.38 93 GLU A C 1
ATOM 767 O O . GLU A 1 93 ? 8.606 9.879 -22.313 1.00 91.38 93 GLU A O 1
ATOM 772 N N . HIS A 1 94 ? 9.536 9.324 -20.349 1.00 87.56 94 HIS A N 1
ATOM 773 C CA . HIS A 1 94 ? 8.341 9.581 -19.535 1.00 87.56 94 HIS A CA 1
ATOM 774 C C . HIS A 1 94 ? 8.499 10.708 -18.502 1.00 87.56 94 HIS A C 1
ATOM 776 O O . HIS A 1 94 ? 7.553 10.983 -17.763 1.00 87.56 94 HIS A O 1
ATOM 782 N N . GLY A 1 95 ? 9.661 11.368 -18.439 1.00 88.38 95 GLY A N 1
ATOM 783 C CA . GLY A 1 95 ? 9.896 12.498 -17.536 1.00 88.38 95 GLY A CA 1
ATOM 784 C C . GLY A 1 95 ? 9.885 12.123 -16.051 1.00 88.38 95 GLY A C 1
ATOM 785 O O . GLY A 1 95 ? 9.496 12.927 -15.209 1.00 88.38 95 GLY A O 1
ATOM 786 N N . TYR A 1 96 ? 10.263 10.892 -15.700 1.00 89.56 96 TYR A N 1
ATOM 787 C CA . TYR A 1 96 ? 10.265 10.443 -14.308 1.00 89.56 96 TYR A CA 1
ATOM 788 C C . TYR A 1 96 ? 11.307 11.183 -13.450 1.00 89.56 96 TYR A C 1
ATOM 790 O O . TYR A 1 96 ? 12.514 11.039 -13.640 1.00 89.56 96 TYR A O 1
ATOM 798 N N . GLU A 1 97 ? 10.831 11.909 -12.436 1.00 87.06 97 GLU A N 1
ATOM 799 C CA . GLU A 1 97 ? 11.658 12.666 -11.478 1.00 87.06 97 GLU A CA 1
ATOM 800 C C . GLU A 1 97 ? 11.948 11.908 -10.168 1.00 87.06 97 GLU A C 1
ATOM 802 O O . GLU A 1 97 ? 12.494 12.459 -9.210 1.00 87.06 97 GLU A O 1
ATOM 807 N N . GLY A 1 98 ? 11.515 10.650 -10.059 1.00 86.38 98 GLY A N 1
ATOM 808 C CA . GLY A 1 98 ? 11.702 9.872 -8.838 1.00 86.38 98 GLY A CA 1
ATOM 809 C C . GLY A 1 98 ? 13.083 9.219 -8.731 1.00 86.38 98 GLY A C 1
ATOM 810 O O . GLY A 1 98 ? 13.888 9.190 -9.666 1.00 86.38 98 GLY A O 1
ATOM 811 N N . SER A 1 99 ? 13.359 8.644 -7.560 1.00 90.06 99 SER A N 1
ATOM 812 C CA . SER A 1 99 ? 14.652 8.020 -7.288 1.00 90.06 99 SER A CA 1
ATOM 813 C C . SER A 1 99 ? 14.817 6.680 -8.009 1.00 90.06 99 SER A C 1
ATOM 815 O O . SER A 1 99 ? 13.861 5.916 -8.189 1.00 90.06 99 SER A O 1
ATOM 817 N N . TYR A 1 100 ? 16.069 6.374 -8.358 1.00 91.75 100 TYR A N 1
ATOM 818 C CA . TYR A 1 100 ? 16.479 5.065 -8.866 1.00 91.75 100 TYR A CA 1
ATOM 819 C C . TYR A 1 100 ? 16.104 3.934 -7.898 1.00 91.75 100 TYR A C 1
ATOM 821 O O . TYR A 1 100 ? 15.583 2.913 -8.329 1.00 91.75 100 TYR A O 1
ATOM 829 N N . GLN A 1 101 ? 16.287 4.131 -6.587 1.00 90.44 101 GLN A N 1
ATOM 830 C CA . GLN A 1 101 ? 15.985 3.116 -5.568 1.00 90.44 101 GLN A CA 1
ATOM 831 C C . GLN A 1 101 ? 14.522 2.659 -5.592 1.00 90.44 101 GLN A C 1
ATOM 833 O O . GLN A 1 101 ? 14.244 1.481 -5.376 1.00 90.44 101 GLN A O 1
ATOM 838 N N . LEU A 1 102 ? 13.584 3.569 -5.881 1.00 89.38 102 LEU A N 1
ATOM 839 C CA . LEU A 1 102 ? 12.167 3.227 -5.979 1.00 89.38 102 LEU A CA 1
ATOM 840 C C . LEU A 1 102 ? 11.897 2.324 -7.193 1.00 89.38 102 LEU A C 1
ATOM 842 O O . LEU A 1 102 ? 11.166 1.344 -7.074 1.00 89.38 102 LEU A O 1
ATOM 846 N N . VAL A 1 103 ? 12.549 2.612 -8.326 1.00 90.31 103 VAL A N 1
ATOM 847 C CA . VAL A 1 103 ? 12.498 1.779 -9.540 1.00 90.31 103 VAL A CA 1
ATOM 848 C C . VAL A 1 103 ? 13.177 0.436 -9.315 1.00 90.31 103 VAL A C 1
ATOM 850 O O . VAL A 1 103 ? 12.602 -0.598 -9.633 1.00 90.31 103 VAL A O 1
ATOM 853 N N . GLN A 1 104 ? 14.360 0.425 -8.706 1.00 92.69 104 GLN A N 1
ATOM 854 C CA . GLN A 1 104 ? 15.084 -0.801 -8.398 1.00 92.69 104 GLN A CA 1
ATOM 855 C C . GLN A 1 104 ? 14.272 -1.724 -7.493 1.00 92.69 104 GLN A C 1
ATOM 857 O O . GLN A 1 104 ? 14.155 -2.908 -7.792 1.00 92.69 104 GLN A O 1
ATOM 862 N N . ARG A 1 105 ? 13.685 -1.187 -6.417 1.00 90.25 105 ARG A N 1
ATOM 863 C CA . ARG A 1 105 ? 12.843 -1.966 -5.505 1.00 90.25 105 ARG A CA 1
ATOM 864 C C . ARG A 1 105 ? 11.641 -2.569 -6.225 1.00 90.25 105 ARG A C 1
ATOM 866 O O . ARG A 1 105 ? 11.281 -3.697 -5.924 1.00 90.25 105 ARG A O 1
ATOM 873 N N . TYR A 1 106 ? 11.041 -1.828 -7.153 1.00 89.31 106 TYR A N 1
ATOM 874 C CA . TYR A 1 106 ? 9.911 -2.312 -7.941 1.00 89.31 106 TYR A CA 1
ATOM 875 C C . TYR A 1 106 ? 10.318 -3.415 -8.929 1.00 89.31 106 TYR A C 1
ATOM 877 O O . TYR A 1 106 ? 9.628 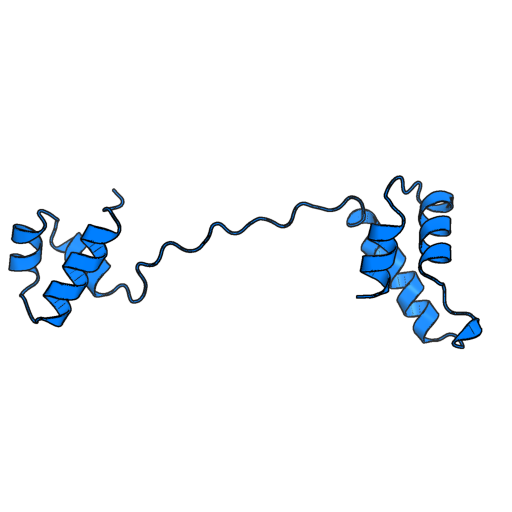-4.415 -9.042 1.00 89.31 106 TYR A O 1
ATOM 885 N N . VAL A 1 107 ? 11.459 -3.264 -9.605 1.00 87.69 107 VAL A N 1
ATOM 886 C CA . VAL A 1 107 ? 11.966 -4.243 -10.585 1.00 87.69 107 VAL A CA 1
ATOM 887 C C . VAL A 1 107 ? 12.494 -5.525 -9.921 1.00 87.69 107 VAL A C 1
ATOM 889 O O . VAL A 1 107 ? 12.494 -6.579 -10.547 1.00 87.69 107 VAL A O 1
ATOM 892 N N . GLN A 1 108 ? 12.984 -5.442 -8.681 1.00 84.81 108 GLN A N 1
ATOM 893 C CA . GLN A 1 108 ? 13.478 -6.598 -7.917 1.00 84.81 108 GLN A CA 1
ATOM 894 C C . GLN A 1 108 ? 12.390 -7.349 -7.136 1.00 84.81 108 GLN A C 1
ATOM 896 O O . GLN A 1 108 ? 12.704 -8.383 -6.545 1.00 84.81 108 GLN A O 1
ATOM 901 N N . GLN A 1 109 ? 11.169 -6.812 -7.081 1.00 76.38 109 GLN A N 1
ATOM 902 C CA . GLN A 1 109 ? 10.034 -7.443 -6.410 1.00 76.38 109 GLN A CA 1
ATOM 903 C C . GLN A 1 109 ? 9.530 -8.656 -7.197 1.00 76.38 109 GLN A C 1
ATOM 905 O O . GLN A 1 109 ? 9.171 -9.649 -6.526 1.00 76.38 109 GLN A O 1
#

Foldseek 3Di:
DDDDLVLLVQLQVCVVVVHDLVVNCVVSVHDSVSSVVSNPDPDSDDDPPPPPPPDDLCNVVVVVVVVLQVVQVPDDPVPRDDLVNVVVCCCPVPVRPDDSVVSNVSSVD

Organism: Bifidobacterium ruminantium (NCBI:txid78346)

Secondary structure (DSSP, 8-state):
-PPPHHHHHHHHHHHHTT--HHHHHHHHT--HHHHHHHHS-S--SPPPP----PPPTTTTTHHHHHHHHHHHHHS-TTTSPPHHHHHHHHHHHH---S-HHHHHHHHT-

pLDDT: mean 84.71, std 9.36, range [52.47, 93.25]

InterPro domains:
  IPR017894 HTH domain, IS21 transposase-type [PS50531] (6-69)

Radius of gyration: 27.86 Å; chains: 1; bounding box: 52×30×61 Å

Sequence (109 aa):
MTVSTPVQQHIRILDAQGVSWRRIAKEVGVSRQTVRKYAELEDCSPKPPEHAKAKSKLDPFKPVIDKWLESDRLMPRKQRHTAMRVWHRLRDEHGYEGSYQLVQRYVQQ